Protein AF-A0A6A5XGC3-F1 (afdb_monomer_lite)

Radius of gyration: 26.61 Å; chains: 1; bounding box: 73×41×66 Å

Organism: NCBI:txid1450172

Structure (mmCIF, N/CA/C/O backbone):
data_AF-A0A6A5XGC3-F1
#
_entry.id   AF-A0A6A5XGC3-F1
#
loop_
_atom_site.group_PDB
_atom_site.id
_atom_site.type_symbol
_atom_site.label_atom_id
_atom_site.label_alt_id
_atom_site.label_comp_id
_atom_site.label_asym_id
_atom_site.label_entity_id
_atom_site.label_seq_id
_atom_site.pdbx_PDB_ins_code
_atom_site.Cartn_x
_atom_site.Cartn_y
_atom_site.Cartn_z
_atom_site.occupancy
_atom_site.B_iso_or_equiv
_atom_site.auth_seq_id
_atom_site.auth_comp_id
_atom_site.auth_asym_id
_atom_site.auth_atom_id
_atom_site.pdbx_PDB_model_num
ATOM 1 N N . MET A 1 1 ? -22.180 22.941 -4.559 1.00 44.88 1 MET A N 1
ATOM 2 C CA . MET A 1 1 ? -22.386 21.921 -3.507 1.00 44.88 1 MET A CA 1
ATOM 3 C C . MET A 1 1 ? -23.852 21.937 -3.114 1.00 44.88 1 MET A C 1
ATOM 5 O O . MET A 1 1 ? -24.328 22.977 -2.686 1.00 44.88 1 MET A O 1
ATOM 9 N N . ARG A 1 2 ? -24.591 20.846 -3.349 1.00 45.28 2 ARG A N 1
ATOM 10 C CA . ARG A 1 2 ? -25.977 20.703 -2.871 1.00 45.28 2 ARG A CA 1
ATOM 11 C C . ARG A 1 2 ? -25.919 20.378 -1.373 1.00 45.28 2 ARG A C 1
ATOM 13 O O . ARG A 1 2 ? -25.110 19.519 -1.023 1.00 45.28 2 ARG A O 1
ATOM 20 N N . PRO A 1 3 ? -26.713 21.021 -0.501 1.00 50.66 3 PRO A N 1
ATOM 21 C CA . PRO A 1 3 ? -26.812 20.577 0.881 1.00 50.66 3 PRO A CA 1
ATOM 22 C C . PRO A 1 3 ? -27.345 19.142 0.872 1.00 50.66 3 PRO A C 1
ATOM 24 O O . PRO A 1 3 ? -28.324 18.844 0.183 1.00 50.66 3 PRO A O 1
ATOM 27 N N . ALA A 1 4 ? -26.657 18.243 1.576 1.00 60.25 4 AL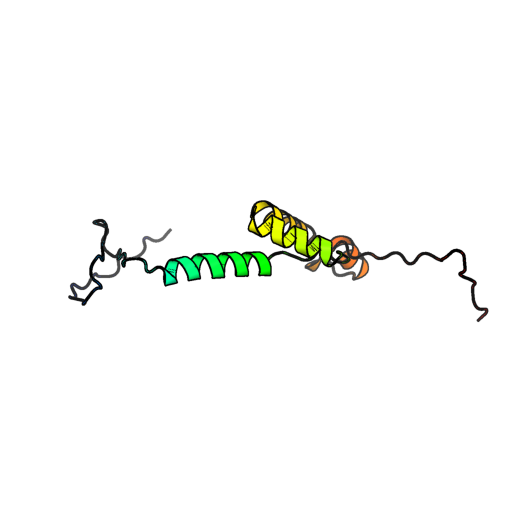A A N 1
ATOM 28 C CA . ALA A 1 4 ? -27.177 16.912 1.837 1.00 60.25 4 ALA A CA 1
ATOM 29 C C . ALA A 1 4 ? -28.533 17.087 2.532 1.00 60.25 4 ALA A C 1
ATOM 31 O O . ALA A 1 4 ? -28.615 17.748 3.567 1.00 60.25 4 ALA A O 1
ATOM 32 N N . ALA A 1 5 ? -29.603 16.572 1.924 1.00 58.94 5 ALA A N 1
ATOM 33 C CA . ALA A 1 5 ? -30.910 16.558 2.558 1.00 58.94 5 ALA A CA 1
ATOM 34 C C . ALA A 1 5 ? -30.770 15.780 3.871 1.00 58.94 5 ALA A C 1
ATOM 36 O O . ALA A 1 5 ? -30.361 14.618 3.852 1.00 58.94 5 ALA A O 1
ATOM 37 N N . ALA A 1 6 ? -31.036 16.437 4.999 1.00 63.88 6 ALA A N 1
ATOM 38 C CA . ALA A 1 6 ? -31.023 15.782 6.295 1.00 63.88 6 ALA A CA 1
ATOM 39 C C . ALA A 1 6 ? -32.054 14.647 6.253 1.00 63.88 6 ALA A C 1
ATOM 41 O O . ALA A 1 6 ? -33.246 14.892 6.065 1.00 63.88 6 ALA A O 1
ATOM 42 N N . LEU A 1 7 ? -31.578 13.404 6.356 1.00 69.12 7 LEU A N 1
ATOM 43 C CA . LEU A 1 7 ? -32.434 12.235 6.528 1.00 69.12 7 LEU A CA 1
ATOM 44 C C . LEU A 1 7 ? -33.364 12.494 7.717 1.00 69.12 7 LEU A C 1
ATOM 46 O O . LEU A 1 7 ? -32.912 12.938 8.773 1.00 69.12 7 LEU A O 1
ATOM 50 N N . ALA A 1 8 ? -34.660 12.238 7.540 1.00 70.88 8 ALA A N 1
ATOM 51 C CA . ALA A 1 8 ? -35.621 12.330 8.629 1.00 70.88 8 ALA A CA 1
ATOM 52 C C . ALA A 1 8 ? -35.207 11.343 9.734 1.00 70.88 8 ALA A C 1
ATOM 54 O O . ALA A 1 8 ? -35.217 10.131 9.516 1.00 70.88 8 ALA A O 1
ATOM 55 N N . LEU A 1 9 ? -34.807 11.854 10.903 1.00 68.69 9 LEU A N 1
ATOM 56 C CA . LEU A 1 9 ? -34.507 11.007 12.054 1.00 68.69 9 LEU A CA 1
ATOM 57 C C . LEU A 1 9 ? -35.808 10.380 12.569 1.00 68.69 9 LEU A C 1
ATOM 59 O O . LEU A 1 9 ? -36.756 11.088 12.903 1.00 68.69 9 LEU A O 1
ATOM 63 N N . GLN A 1 10 ? -35.833 9.053 12.676 1.00 75.00 10 GLN A N 1
ATOM 64 C CA . GLN A 1 10 ? -36.856 8.327 13.426 1.00 75.00 10 GLN A CA 1
ATOM 65 C C . GLN A 1 10 ? -36.350 8.049 14.843 1.00 75.00 10 GLN A C 1
ATOM 67 O O . GLN A 1 10 ? -35.204 7.645 15.031 1.00 75.00 10 GLN A O 1
ATOM 72 N N . ASN A 1 11 ? -37.211 8.254 15.842 1.00 78.19 11 ASN A N 1
ATOM 73 C CA . ASN A 1 11 ? -36.892 7.951 17.232 1.00 78.19 11 ASN A CA 1
ATOM 74 C C . ASN A 1 11 ? -37.164 6.465 17.503 1.00 78.19 11 ASN A C 1
ATOM 76 O O . ASN A 1 11 ? -38.305 6.076 17.748 1.00 78.19 11 ASN A O 1
ATOM 80 N N . ILE A 1 12 ? -36.124 5.637 17.397 1.00 79.94 12 ILE A N 1
ATOM 81 C CA . ILE A 1 12 ? -36.187 4.197 17.663 1.00 79.94 12 ILE A CA 1
ATOM 82 C C . ILE A 1 12 ? -35.321 3.845 18.871 1.00 79.94 12 ILE A C 1
ATOM 84 O O . ILE A 1 12 ? -34.210 4.350 19.025 1.00 79.94 12 ILE A O 1
ATOM 88 N N . THR A 1 13 ? -35.824 2.966 19.736 1.00 81.06 13 THR A N 1
ATOM 89 C CA . THR A 1 13 ? -35.053 2.431 20.862 1.00 81.06 13 THR A CA 1
ATOM 90 C C . THR A 1 13 ? -34.319 1.178 20.398 1.00 81.06 13 THR A C 1
ATOM 92 O O . THR A 1 13 ? -34.950 0.185 20.044 1.00 81.06 13 THR A O 1
ATOM 95 N N . LEU A 1 14 ? -32.988 1.228 20.379 1.00 82.56 14 LEU A N 1
ATOM 96 C CA . LEU A 1 14 ? -32.128 0.106 20.004 1.00 82.56 14 LEU A CA 1
ATOM 97 C C . LEU A 1 14 ? -31.367 -0.387 21.242 1.00 82.56 14 LEU A C 1
ATOM 99 O O . LEU A 1 14 ? -30.891 0.444 22.016 1.00 82.56 14 LEU A O 1
ATOM 103 N N . PRO A 1 15 ? -31.224 -1.706 21.452 1.00 85.25 15 PRO A N 1
ATOM 104 C CA . PRO A 1 15 ? -30.293 -2.216 22.448 1.00 85.25 15 PRO A CA 1
ATOM 105 C C . PRO A 1 15 ? -28.857 -1.954 21.970 1.00 85.25 15 PRO A C 1
ATOM 107 O O . PRO A 1 15 ? -28.479 -2.379 20.879 1.00 85.25 15 PRO A O 1
ATOM 110 N N . LEU A 1 16 ? -28.062 -1.245 22.775 1.00 85.56 16 LEU A N 1
ATOM 111 C CA . LEU A 1 16 ? -26.655 -0.948 22.491 1.00 85.56 16 LEU A CA 1
ATOM 112 C C . LEU A 1 16 ? -25.742 -1.585 23.544 1.00 85.56 16 LEU A C 1
ATOM 114 O O . LEU A 1 16 ? -26.152 -1.732 24.699 1.00 85.56 16 LEU A O 1
ATOM 118 N N . PRO A 1 17 ? -24.500 -1.940 23.173 1.00 86.12 17 PRO A N 1
ATOM 119 C CA . PRO A 1 17 ? -23.515 -2.414 24.130 1.00 86.12 17 PRO A CA 1
ATOM 120 C C . PRO A 1 17 ? -23.206 -1.342 25.183 1.00 86.12 17 PRO A C 1
ATOM 122 O O . PRO A 1 17 ? -23.170 -0.136 24.903 1.00 86.12 17 PRO A O 1
ATOM 125 N N . THR A 1 18 ? -22.980 -1.795 26.414 1.00 86.31 18 THR A N 1
ATOM 126 C CA . THR A 1 18 ? -22.670 -0.938 27.561 1.00 86.31 18 THR A CA 1
ATOM 127 C C . THR A 1 18 ? -21.410 -0.117 27.292 1.00 86.31 18 THR A C 1
ATOM 129 O O . THR A 1 18 ? -20.392 -0.668 26.892 1.00 86.31 18 THR A O 1
ATOM 132 N N . GLY A 1 19 ? -21.462 1.197 27.527 1.00 85.12 19 GLY A N 1
ATOM 133 C CA . GLY A 1 19 ? -20.343 2.107 27.244 1.00 85.12 19 GLY A CA 1
ATOM 134 C C . GLY A 1 19 ? -20.422 2.806 25.885 1.00 85.12 19 GLY A C 1
ATOM 135 O O . GLY A 1 19 ? -19.499 3.531 25.528 1.00 85.12 19 GLY A O 1
ATOM 136 N N . THR A 1 20 ? -21.522 2.631 25.147 1.00 88.56 20 THR A N 1
ATOM 137 C CA . THR A 1 20 ? -21.770 3.395 23.921 1.00 88.56 20 THR A CA 1
ATOM 138 C C . THR A 1 20 ? -21.986 4.880 24.224 1.00 88.56 20 THR A C 1
ATOM 140 O O . THR A 1 20 ? -22.776 5.234 25.102 1.00 88.56 20 THR A O 1
ATOM 143 N N . THR A 1 21 ? -21.316 5.756 23.476 1.00 90.12 21 THR A N 1
ATOM 144 C CA . THR A 1 21 ? -21.427 7.218 23.593 1.00 90.12 21 THR A CA 1
ATOM 145 C C . THR A 1 21 ? -21.825 7.842 22.254 1.00 90.12 21 THR A C 1
ATOM 147 O O . THR A 1 21 ? -21.587 7.276 21.190 1.00 90.12 21 THR A O 1
ATOM 150 N N . ASN A 1 22 ? -22.452 9.021 22.283 1.00 89.00 22 ASN A N 1
ATOM 151 C CA . ASN A 1 22 ? -22.829 9.773 21.076 1.00 89.00 22 ASN A CA 1
ATOM 152 C C . ASN A 1 22 ? -22.194 11.174 21.002 1.00 89.00 22 ASN A C 1
ATOM 154 O O . ASN A 1 22 ? -22.469 11.923 20.069 1.00 89.00 22 ASN A O 1
ATOM 158 N N . HIS A 1 23 ? -21.373 11.553 21.991 1.00 87.50 23 HIS A N 1
ATOM 159 C CA . HIS A 1 23 ? -20.676 12.846 22.071 1.00 87.50 23 HIS A CA 1
ATOM 160 C C . HIS A 1 23 ? -21.558 14.068 21.727 1.00 87.50 23 HIS A C 1
ATOM 162 O O . HIS A 1 23 ? -21.103 14.992 21.054 1.00 87.50 23 HIS A O 1
ATOM 168 N N . ASN A 1 24 ? -22.834 14.068 22.143 1.00 85.38 24 ASN A N 1
ATOM 169 C CA . ASN A 1 24 ? -23.825 15.111 21.821 1.00 85.38 24 ASN A CA 1
ATOM 170 C C . ASN A 1 24 ? -23.988 15.410 20.316 1.00 85.38 24 ASN A C 1
ATOM 172 O O . ASN A 1 24 ? -24.505 16.463 19.943 1.00 85.38 24 ASN A O 1
ATOM 176 N N . THR A 1 25 ? -23.568 14.490 19.446 1.00 85.00 25 THR A N 1
ATOM 177 C CA . THR A 1 25 ? -23.647 14.639 17.995 1.00 85.00 25 THR A CA 1
ATOM 178 C C . THR A 1 25 ? -24.754 13.723 17.468 1.00 85.00 25 THR A C 1
ATOM 180 O O . THR A 1 25 ? -24.640 12.498 17.565 1.00 85.00 25 THR A O 1
ATOM 183 N N . PRO A 1 26 ? -25.855 14.278 16.928 1.00 82.06 26 PRO A N 1
ATOM 184 C CA . PRO A 1 26 ? -26.953 13.470 16.413 1.00 82.06 26 PRO A CA 1
ATOM 185 C C . PRO A 1 26 ? -26.463 12.600 15.247 1.00 82.06 26 PRO A C 1
ATOM 187 O O . PRO A 1 26 ? -25.868 13.099 14.296 1.00 82.06 26 PRO A O 1
ATOM 190 N N . GLY A 1 27 ? -26.707 11.289 15.335 1.00 79.56 27 GLY A N 1
ATOM 191 C CA . GLY A 1 27 ? -26.278 10.302 14.336 1.00 79.56 27 GLY A CA 1
ATOM 192 C C . GLY A 1 27 ? -24.886 9.700 14.559 1.00 79.56 27 GLY A C 1
ATOM 193 O O . GLY A 1 27 ? -24.516 8.785 13.828 1.00 79.56 27 GLY A O 1
ATOM 194 N N . LEU A 1 28 ? -24.129 10.156 15.563 1.00 85.12 28 LEU A N 1
ATOM 195 C CA . LEU A 1 28 ? -22.864 9.531 15.947 1.00 85.12 28 LEU A CA 1
ATOM 196 C C . LEU A 1 28 ? -23.112 8.453 17.009 1.00 85.12 28 LEU A C 1
ATOM 198 O O . LEU A 1 28 ? -23.716 8.723 18.045 1.00 85.12 28 LEU A O 1
ATOM 202 N N . ILE A 1 29 ? -22.628 7.239 16.756 1.00 90.38 29 ILE A N 1
ATOM 203 C CA . ILE A 1 29 ? -22.660 6.123 17.707 1.00 90.38 29 ILE A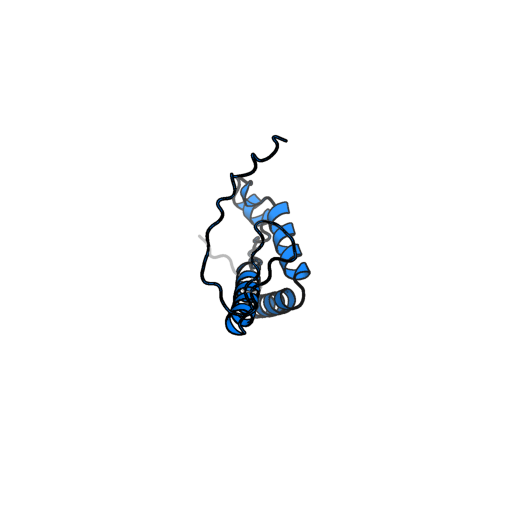 CA 1
ATOM 204 C C . ILE A 1 29 ? -21.235 5.589 17.821 1.00 90.38 29 ILE A C 1
ATOM 206 O O . ILE A 1 29 ? -20.683 5.079 16.849 1.00 90.38 29 ILE A O 1
ATOM 210 N N . CYS A 1 30 ? -20.642 5.718 19.003 1.00 89.75 30 CYS A N 1
ATOM 211 C CA . CYS A 1 30 ? -19.319 5.200 19.324 1.00 89.75 30 CYS A CA 1
ATOM 212 C C . CYS A 1 30 ? -19.479 4.000 20.253 1.00 89.75 30 CYS A C 1
ATOM 214 O O . CYS A 1 30 ? -19.857 4.163 21.411 1.00 89.75 30 CYS A O 1
ATOM 216 N N . THR A 1 31 ? -19.215 2.797 19.752 1.00 91.31 31 THR A N 1
ATOM 217 C CA . THR A 1 31 ? -19.198 1.576 20.564 1.00 91.31 31 THR A CA 1
ATOM 218 C C . THR A 1 31 ? -17.860 1.441 21.298 1.00 91.31 31 THR A C 1
ATOM 220 O O . THR A 1 31 ? -16.843 1.929 20.799 1.00 91.31 31 THR A O 1
ATOM 223 N N . PRO A 1 32 ? -17.826 0.789 22.472 1.00 90.25 32 PRO A N 1
ATOM 224 C CA . PRO A 1 32 ? -16.569 0.499 23.156 1.00 90.25 32 PRO A CA 1
ATOM 225 C C . PRO A 1 32 ? -15.657 -0.355 22.264 1.00 90.25 32 PRO A C 1
ATOM 227 O O . PRO A 1 32 ? -16.108 -1.337 21.682 1.00 90.25 32 PRO A O 1
ATOM 230 N N . THR A 1 33 ? -14.383 0.028 22.154 1.00 90.12 33 THR A N 1
ATOM 231 C CA . THR A 1 33 ? -13.367 -0.740 21.419 1.00 90.12 33 THR A CA 1
ATOM 232 C C . THR A 1 33 ? -13.023 -2.027 22.154 1.00 90.12 33 THR A C 1
ATOM 234 O O . THR A 1 33 ? -12.705 -1.995 23.346 1.00 90.12 33 THR A O 1
ATOM 237 N N . GLU A 1 34 ? -12.984 -3.138 21.422 1.00 92.44 34 GLU A N 1
ATOM 238 C CA . GLU A 1 34 ? -12.381 -4.379 21.895 1.00 92.44 34 GLU A CA 1
ATOM 239 C C . GLU A 1 34 ? -10.902 -4.483 21.483 1.00 92.44 34 GLU A C 1
ATOM 241 O O . GLU A 1 34 ? -10.431 -3.868 20.524 1.00 92.44 34 GLU A O 1
ATOM 246 N N . TRP A 1 35 ? -10.129 -5.304 22.199 1.00 94.44 35 TRP A N 1
ATOM 247 C CA . TRP A 1 35 ? -8.722 -5.557 21.853 1.00 94.44 35 TRP A CA 1
ATOM 248 C C . TRP A 1 35 ? -8.556 -6.192 20.468 1.00 94.44 35 TRP A C 1
ATOM 250 O O . TRP A 1 35 ? -7.551 -5.960 19.795 1.00 94.44 35 TRP A O 1
ATOM 260 N N . THR A 1 36 ? -9.541 -6.979 20.041 1.00 93.94 36 THR A N 1
ATOM 261 C CA . THR A 1 36 ? -9.645 -7.584 18.708 1.00 93.94 36 THR A CA 1
ATOM 262 C C . THR A 1 36 ? -9.773 -6.527 17.617 1.00 93.94 36 THR A C 1
ATOM 264 O O . THR A 1 36 ? -9.083 -6.639 16.605 1.00 93.94 36 THR A O 1
ATOM 267 N N . ASP A 1 37 ? -10.566 -5.476 17.838 1.00 91.44 37 ASP A N 1
ATOM 268 C CA . ASP A 1 37 ? -10.696 -4.351 16.906 1.00 91.44 37 ASP A CA 1
ATOM 269 C C . ASP A 1 37 ? -9.355 -3.639 16.728 1.00 91.44 37 ASP A C 1
ATOM 271 O O . ASP A 1 37 ? -8.933 -3.355 15.607 1.00 91.44 37 ASP A O 1
ATOM 275 N N . LEU A 1 38 ? -8.650 -3.400 17.838 1.00 92.81 38 LEU A N 1
ATOM 276 C CA . LEU A 1 38 ? -7.346 -2.745 17.825 1.00 92.81 38 LEU A CA 1
ATOM 277 C C . LEU A 1 38 ? -6.295 -3.601 17.106 1.00 92.81 38 LEU A C 1
ATOM 279 O O . LEU A 1 38 ? -5.583 -3.116 16.224 1.00 92.81 38 LEU A O 1
ATOM 283 N N . ALA A 1 39 ? -6.214 -4.886 17.460 1.00 93.19 39 ALA A N 1
ATOM 284 C CA . ALA A 1 39 ? -5.289 -5.831 16.846 1.00 93.19 39 ALA A CA 1
ATOM 285 C C . ALA A 1 39 ? -5.569 -5.994 15.347 1.00 93.19 39 ALA A C 1
ATOM 287 O O . ALA A 1 39 ? -4.642 -5.933 14.540 1.00 93.19 39 ALA A O 1
ATOM 288 N N . GLY A 1 40 ? -6.840 -6.143 14.970 1.00 94.25 40 GLY A N 1
ATOM 289 C CA . GLY A 1 40 ? -7.272 -6.220 13.581 1.00 94.25 40 GLY A CA 1
ATOM 290 C C . GLY A 1 40 ? -6.905 -4.956 12.813 1.00 94.25 40 GLY A C 1
ATOM 291 O O . GLY A 1 40 ? -6.274 -5.044 11.762 1.00 94.25 40 GLY A O 1
ATOM 292 N N . PHE A 1 41 ? -7.217 -3.779 13.360 1.00 89.31 41 PHE A N 1
ATOM 293 C CA . PHE A 1 41 ? -6.896 -2.500 12.733 1.00 89.31 41 PHE A CA 1
ATOM 294 C C . PHE A 1 41 ? -5.406 -2.385 12.401 1.00 89.31 41 PHE A C 1
ATOM 296 O O . PHE A 1 41 ? -5.055 -2.110 11.251 1.00 89.31 41 PHE A O 1
ATOM 303 N N . TYR A 1 42 ? -4.519 -2.636 13.366 1.00 89.12 42 TYR A N 1
ATOM 304 C CA . TYR A 1 42 ? -3.081 -2.563 13.112 1.00 89.12 42 TYR A CA 1
ATOM 305 C C . TYR A 1 42 ? -2.605 -3.655 12.159 1.00 89.12 42 TYR A C 1
ATOM 307 O O . TYR A 1 42 ? -1.860 -3.355 11.228 1.00 89.12 42 TYR A O 1
ATOM 315 N N . LEU A 1 43 ? -3.058 -4.897 12.338 1.00 90.12 43 LEU A N 1
ATOM 316 C CA . LEU A 1 43 ? -2.644 -6.013 11.492 1.00 90.12 43 LEU A CA 1
ATOM 317 C C . LEU A 1 43 ? -2.997 -5.759 10.025 1.00 90.12 43 LEU A C 1
ATOM 319 O O . LEU A 1 43 ? -2.123 -5.832 9.164 1.00 90.12 43 LEU A O 1
ATOM 323 N N . PHE A 1 44 ? -4.252 -5.410 9.736 1.00 88.56 44 PHE A N 1
ATOM 324 C CA . PHE A 1 44 ? -4.684 -5.140 8.369 1.00 88.56 44 PHE A CA 1
ATOM 325 C C . PHE A 1 44 ? -3.964 -3.934 7.771 1.00 88.56 44 PHE A C 1
ATOM 327 O O . PHE A 1 44 ? -3.572 -3.998 6.610 1.00 88.56 44 PHE A O 1
ATOM 334 N N . ASN A 1 45 ? -3.722 -2.871 8.545 1.00 86.88 45 ASN A N 1
ATOM 335 C CA . ASN A 1 45 ? -2.967 -1.717 8.053 1.00 86.88 45 ASN A CA 1
ATOM 336 C C . ASN A 1 45 ? -1.512 -2.073 7.717 1.00 86.88 45 ASN A C 1
ATOM 338 O O . ASN A 1 45 ? -1.022 -1.685 6.660 1.00 86.88 45 ASN A O 1
ATOM 342 N N . TYR A 1 46 ? -0.825 -2.836 8.568 1.00 84.44 46 TYR A N 1
ATOM 343 C CA . TYR A 1 46 ? 0.566 -3.230 8.328 1.00 84.44 46 TYR A CA 1
ATOM 344 C C . TYR A 1 46 ? 0.679 -4.221 7.165 1.00 84.44 46 TYR A C 1
ATOM 346 O O . TYR A 1 46 ? 1.557 -4.075 6.315 1.00 84.44 46 TYR A O 1
ATOM 354 N N . VAL A 1 47 ? -0.238 -5.188 7.073 1.00 85.81 47 VAL A N 1
ATOM 355 C CA . VAL A 1 47 ? -0.297 -6.132 5.946 1.00 85.81 47 VAL A CA 1
ATOM 356 C C . VAL A 1 47 ? -0.604 -5.400 4.643 1.00 85.81 47 VAL A C 1
ATOM 358 O O . VAL A 1 47 ? 0.090 -5.617 3.652 1.00 85.81 47 VAL A O 1
ATOM 361 N N . ALA A 1 48 ? -1.595 -4.504 4.638 1.00 85.12 48 ALA A N 1
ATOM 362 C CA . ALA A 1 48 ? -1.908 -3.684 3.473 1.00 85.12 48 ALA A CA 1
ATOM 363 C C . ALA A 1 48 ? -0.701 -2.834 3.067 1.00 85.12 48 ALA A C 1
ATOM 365 O O . ALA A 1 48 ? -0.349 -2.790 1.891 1.00 85.12 48 ALA A O 1
ATOM 366 N N . HIS A 1 49 ? -0.012 -2.224 4.034 1.00 80.56 49 HIS A N 1
ATOM 367 C CA . HIS A 1 49 ? 1.187 -1.451 3.758 1.00 80.56 49 HIS A CA 1
ATOM 368 C C . HIS A 1 49 ? 2.264 -2.315 3.092 1.00 80.56 49 HIS A C 1
ATOM 370 O O . HIS A 1 49 ? 2.683 -1.986 1.986 1.00 80.56 49 HIS A O 1
ATOM 376 N N . ALA A 1 50 ? 2.628 -3.458 3.683 1.00 83.25 50 ALA A N 1
ATOM 377 C CA . ALA A 1 50 ? 3.597 -4.391 3.104 1.00 83.25 50 ALA A CA 1
ATOM 378 C C . ALA A 1 50 ? 3.203 -4.858 1.692 1.00 83.25 50 ALA A C 1
ATOM 380 O O . ALA A 1 50 ? 4.049 -4.895 0.801 1.00 83.25 50 ALA A O 1
ATOM 381 N N . ALA A 1 51 ? 1.922 -5.163 1.466 1.00 81.56 51 ALA A N 1
ATOM 382 C CA . ALA A 1 51 ? 1.411 -5.604 0.169 1.00 81.56 51 ALA A CA 1
ATOM 383 C C . ALA A 1 51 ? 1.454 -4.504 -0.908 1.00 81.56 51 ALA A C 1
ATOM 385 O O . ALA A 1 51 ? 1.575 -4.805 -2.093 1.00 81.56 51 ALA A O 1
ATOM 386 N N . THR A 1 52 ? 1.358 -3.233 -0.512 1.00 81.88 52 THR A N 1
ATOM 387 C CA . THR A 1 52 ? 1.393 -2.084 -1.437 1.00 81.88 52 THR A CA 1
ATOM 388 C C . THR A 1 52 ? 2.800 -1.580 -1.760 1.00 81.88 52 THR A C 1
ATOM 390 O O . THR A 1 52 ? 2.955 -0.736 -2.645 1.00 81.88 52 THR A O 1
ATOM 393 N N . VAL A 1 53 ? 3.841 -2.089 -1.091 1.00 82.81 53 VAL A N 1
ATOM 394 C CA . VAL A 1 53 ? 5.229 -1.730 -1.405 1.00 82.81 53 VAL A CA 1
ATOM 395 C C . VAL A 1 53 ? 5.588 -2.279 -2.781 1.00 82.81 53 VAL A C 1
ATOM 397 O O . VAL A 1 53 ? 5.698 -3.485 -2.990 1.00 82.81 53 VAL A O 1
ATOM 400 N N . LEU A 1 54 ? 5.803 -1.371 -3.731 1.00 81.12 54 LEU A N 1
ATOM 401 C CA . LEU A 1 54 ? 6.205 -1.733 -5.085 1.00 81.12 54 LEU A CA 1
ATOM 402 C C . LEU A 1 54 ? 7.608 -2.338 -5.090 1.00 81.12 54 LEU A C 1
ATOM 404 O O . LEU A 1 54 ? 8.549 -1.718 -4.602 1.00 81.12 54 LEU A O 1
ATOM 408 N N . THR A 1 55 ? 7.763 -3.503 -5.709 1.00 80.00 55 THR A N 1
ATOM 409 C CA . THR A 1 55 ? 9.068 -4.089 -6.031 1.00 80.00 55 THR A CA 1
ATOM 410 C C . THR A 1 55 ? 9.727 -3.304 -7.166 1.00 80.00 55 THR A C 1
ATOM 412 O O . THR A 1 55 ? 9.079 -2.929 -8.146 1.00 80.00 55 THR A O 1
ATOM 415 N N . ARG A 1 56 ? 11.033 -3.032 -7.056 1.00 78.06 56 ARG A N 1
ATOM 416 C CA . ARG A 1 56 ? 11.800 -2.466 -8.173 1.00 78.06 56 ARG A CA 1
ATOM 417 C C . ARG A 1 56 ? 12.211 -3.627 -9.083 1.00 78.06 56 ARG A C 1
ATOM 419 O O . ARG A 1 56 ? 12.636 -4.672 -8.590 1.00 78.06 56 ARG A O 1
ATOM 426 N N . PRO A 1 57 ? 12.114 -3.483 -10.407 1.00 71.56 57 PRO A N 1
ATOM 427 C CA . PRO A 1 57 ? 12.546 -4.547 -11.300 1.00 71.56 57 PRO A CA 1
ATOM 428 C C . PRO A 1 57 ? 14.059 -4.781 -11.215 1.00 71.56 57 PRO A C 1
ATOM 430 O O . PRO A 1 57 ? 14.832 -3.830 -11.254 1.00 71.56 57 PRO A O 1
ATOM 433 N N . GLY A 1 58 ? 14.478 -6.042 -11.076 1.00 73.31 58 GLY A N 1
ATOM 434 C CA . GLY A 1 58 ? 15.888 -6.409 -10.876 1.00 73.31 58 GLY A CA 1
ATOM 435 C C . GLY A 1 58 ? 16.404 -6.251 -9.437 1.00 73.31 58 GLY A C 1
ATOM 436 O O . GLY A 1 58 ? 17.585 -6.480 -9.192 1.00 73.31 58 GLY A O 1
ATOM 437 N N . GLU A 1 59 ? 15.543 -5.881 -8.485 1.00 82.62 59 GLU A N 1
ATOM 438 C CA . GLU A 1 59 ? 15.896 -5.772 -7.067 1.00 82.62 59 GLU A CA 1
ATOM 439 C C . GLU A 1 59 ? 16.175 -7.151 -6.451 1.00 82.62 59 GLU A C 1
ATOM 441 O O . GLU A 1 59 ? 15.431 -8.114 -6.661 1.00 82.62 59 GLU A O 1
ATOM 446 N N . ARG A 1 60 ? 17.250 -7.252 -5.662 1.00 83.00 60 ARG A N 1
ATOM 447 C CA . ARG A 1 60 ? 17.585 -8.484 -4.941 1.00 83.00 60 ARG A CA 1
ATOM 448 C C . ARG A 1 60 ? 16.568 -8.704 -3.822 1.00 83.00 60 ARG A C 1
ATOM 450 O O . ARG A 1 60 ? 16.223 -7.768 -3.108 1.00 83.00 60 ARG A O 1
ATOM 457 N N . SER A 1 61 ? 16.140 -9.947 -3.595 1.00 84.25 61 SER A N 1
ATOM 458 C CA . SER A 1 61 ? 15.104 -10.259 -2.592 1.00 84.25 61 SER A CA 1
ATOM 459 C C . SER A 1 61 ? 15.448 -9.782 -1.174 1.00 84.25 61 SER A C 1
ATOM 461 O O . SER A 1 61 ? 14.554 -9.399 -0.425 1.00 84.25 61 SER A O 1
ATOM 463 N N . LEU A 1 62 ? 16.737 -9.764 -0.815 1.00 87.31 62 LEU A N 1
ATOM 464 C CA . LEU A 1 62 ? 17.210 -9.234 0.470 1.00 87.31 62 LEU A CA 1
ATOM 465 C C . LEU A 1 62 ? 17.006 -7.714 0.588 1.00 87.31 62 LEU A C 1
ATOM 467 O O . LEU A 1 62 ? 16.575 -7.235 1.635 1.00 87.31 62 LEU A O 1
ATOM 471 N N . ASP A 1 63 ? 17.257 -6.973 -0.490 1.00 85.44 63 ASP A N 1
ATOM 472 C CA . ASP A 1 63 ? 17.124 -5.512 -0.521 1.00 85.44 63 ASP A CA 1
ATOM 473 C C . ASP A 1 63 ? 15.641 -5.109 -0.535 1.00 85.44 63 ASP A C 1
ATOM 475 O O . ASP A 1 63 ? 15.228 -4.166 0.150 1.00 85.44 63 ASP A O 1
ATOM 479 N N . PHE A 1 64 ? 14.811 -5.901 -1.224 1.00 86.62 64 PHE A N 1
ATOM 480 C CA . PHE A 1 64 ? 13.359 -5.761 -1.169 1.00 86.62 64 PHE A CA 1
ATOM 481 C C . PHE A 1 64 ? 12.831 -5.964 0.258 1.00 86.62 64 PHE A C 1
ATOM 483 O O . PHE A 1 64 ? 12.066 -5.135 0.749 1.00 86.62 64 PHE A O 1
ATOM 490 N N . GLY A 1 65 ? 13.283 -7.013 0.954 1.00 85.31 65 GLY A N 1
ATOM 491 C CA . GLY A 1 65 ? 12.895 -7.281 2.341 1.00 85.31 65 GLY A CA 1
ATOM 492 C C . GLY A 1 65 ? 13.267 -6.144 3.296 1.00 85.31 65 GLY A C 1
ATOM 493 O O . GLY A 1 65 ? 12.431 -5.711 4.090 1.00 85.31 65 GLY A O 1
ATOM 494 N N . ALA A 1 66 ? 14.482 -5.598 3.177 1.00 85.88 66 ALA A N 1
ATOM 495 C CA . ALA A 1 66 ? 14.903 -4.428 3.949 1.00 85.88 66 ALA A CA 1
ATOM 496 C C . ALA A 1 66 ? 14.027 -3.198 3.655 1.00 85.88 66 ALA A C 1
ATOM 498 O O . ALA A 1 66 ? 13.677 -2.451 4.569 1.00 85.88 66 ALA A O 1
ATOM 499 N N . THR A 1 67 ? 13.616 -3.016 2.398 1.00 84.88 67 THR A N 1
ATOM 500 C CA . THR A 1 67 ? 12.738 -1.907 2.010 1.00 84.88 67 THR A CA 1
ATOM 501 C C . THR A 1 67 ? 11.321 -2.062 2.559 1.00 84.88 67 THR A C 1
ATOM 503 O O . THR A 1 67 ? 10.759 -1.080 3.037 1.00 84.88 67 THR A O 1
ATOM 506 N N . VAL A 1 68 ? 10.755 -3.272 2.542 1.00 85.00 68 VAL A N 1
ATOM 507 C CA . VAL A 1 68 ? 9.449 -3.561 3.161 1.00 85.00 68 VAL A CA 1
ATOM 508 C C . VAL A 1 68 ? 9.506 -3.329 4.672 1.00 85.00 68 VAL A C 1
ATOM 510 O O . VAL A 1 68 ? 8.601 -2.729 5.245 1.00 85.00 68 VAL A O 1
ATOM 513 N N . LEU A 1 69 ? 10.591 -3.741 5.332 1.00 85.56 69 LEU A N 1
ATOM 514 C CA . LEU A 1 69 ? 10.770 -3.473 6.757 1.00 85.56 69 LEU A CA 1
ATOM 515 C C . LEU A 1 69 ? 10.880 -1.965 7.035 1.00 85.56 69 LEU A C 1
ATOM 517 O O . LEU A 1 69 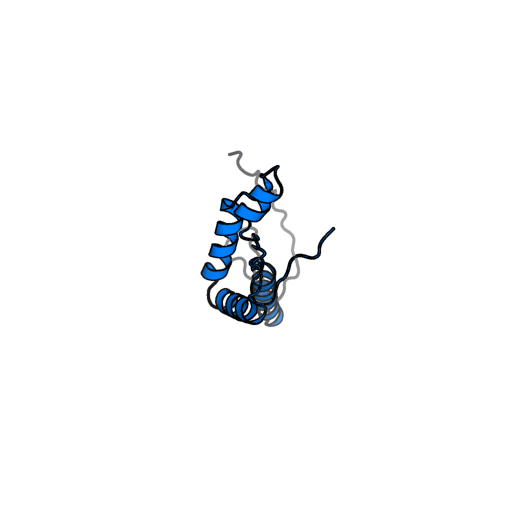? 10.235 -1.452 7.947 1.00 85.56 69 LEU A O 1
ATOM 521 N N . GLY A 1 70 ? 11.647 -1.241 6.217 1.00 82.44 70 GLY A N 1
ATOM 522 C CA . GLY A 1 70 ? 11.769 0.212 6.307 1.00 82.44 70 GLY A CA 1
ATOM 523 C C . GLY A 1 70 ? 10.442 0.936 6.086 1.00 82.44 70 GLY A C 1
ATOM 524 O O . GLY A 1 70 ? 10.145 1.891 6.800 1.00 82.44 70 GLY A O 1
ATOM 525 N N . SER A 1 71 ? 9.613 0.475 5.149 1.00 82.44 71 SER A N 1
ATOM 526 C CA . SER A 1 71 ? 8.313 1.088 4.878 1.00 82.44 71 SER A CA 1
ATOM 527 C C . SER A 1 71 ? 7.310 0.848 6.012 1.00 82.44 71 SER A C 1
ATOM 529 O O . SER A 1 71 ? 6.580 1.765 6.375 1.00 82.44 71 SER A O 1
ATOM 531 N N . LEU A 1 72 ? 7.335 -0.330 6.652 1.00 81.00 72 LEU A N 1
ATOM 532 C CA . LEU A 1 72 ? 6.531 -0.606 7.853 1.00 81.00 72 LEU A CA 1
ATOM 533 C C . LEU A 1 72 ? 6.885 0.321 9.028 1.00 81.00 72 LEU A C 1
ATOM 535 O O . LEU A 1 72 ? 6.003 0.678 9.803 1.00 81.00 72 LEU A O 1
ATOM 539 N N . LEU A 1 73 ? 8.153 0.730 9.149 1.00 81.06 73 LEU A N 1
ATOM 540 C CA . LEU A 1 73 ? 8.610 1.674 10.178 1.00 81.06 73 LEU A CA 1
ATO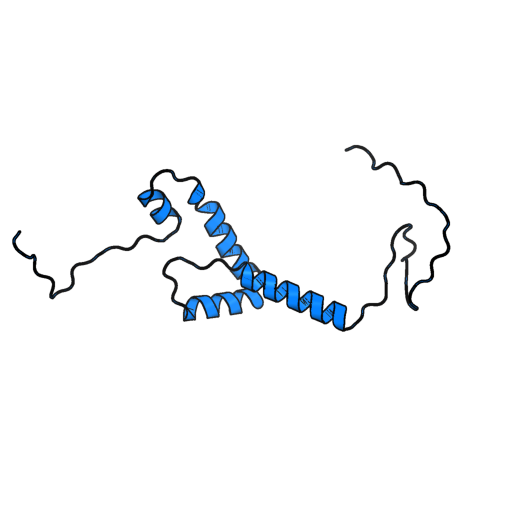M 541 C C . LEU A 1 73 ? 8.377 3.144 9.787 1.00 81.06 73 LEU A C 1
ATOM 543 O O . LEU A 1 73 ? 8.160 3.988 10.654 1.00 81.06 73 LEU A O 1
ATOM 547 N N . SER A 1 74 ? 8.436 3.462 8.492 1.00 78.44 74 SER A N 1
ATOM 548 C CA . SER A 1 74 ? 8.264 4.810 7.947 1.00 78.44 74 SER A CA 1
ATOM 549 C C . SER A 1 74 ? 7.454 4.769 6.644 1.00 78.44 74 SER A C 1
ATOM 551 O O . SER A 1 74 ? 8.011 4.493 5.573 1.00 78.44 74 SER A O 1
ATOM 553 N N . PRO A 1 75 ? 6.155 5.125 6.688 1.00 72.06 75 PRO A N 1
ATOM 554 C CA . PRO A 1 75 ? 5.274 5.067 5.519 1.00 72.06 75 PRO A CA 1
ATOM 555 C C . PRO A 1 75 ? 5.770 5.897 4.326 1.00 72.06 75 PRO A C 1
ATOM 557 O O . PRO A 1 75 ? 5.473 5.585 3.171 1.00 72.06 75 PRO A O 1
ATOM 560 N N . ALA A 1 76 ? 6.559 6.944 4.592 1.00 76.44 76 ALA A N 1
ATOM 561 C CA . ALA A 1 76 ? 7.130 7.819 3.573 1.00 76.44 76 ALA A CA 1
ATOM 562 C C . ALA A 1 76 ? 8.051 7.073 2.588 1.00 76.44 76 ALA A C 1
ATOM 564 O O . ALA A 1 76 ? 8.085 7.413 1.404 1.00 76.44 76 ALA A O 1
ATOM 565 N N . LEU A 1 77 ? 8.757 6.030 3.045 1.00 75.38 77 LEU A N 1
ATOM 566 C CA . LEU A 1 77 ? 9.662 5.243 2.200 1.00 75.38 77 LEU A CA 1
ATOM 567 C C . LEU A 1 77 ? 8.901 4.407 1.161 1.00 75.38 77 LEU A C 1
ATOM 569 O O . LEU A 1 77 ? 9.312 4.337 0.002 1.00 75.38 77 LEU A O 1
ATOM 573 N N . GLY A 1 78 ? 7.762 3.821 1.546 1.00 75.75 78 GLY A N 1
ATOM 574 C CA . GLY A 1 78 ? 6.876 3.116 0.614 1.00 75.75 78 GLY A CA 1
ATOM 575 C C . GLY A 1 78 ? 6.213 4.073 -0.383 1.00 75.75 78 GLY A C 1
ATOM 576 O O . GLY A 1 78 ? 6.172 3.795 -1.584 1.00 75.75 78 GLY A O 1
ATOM 577 N N . LEU A 1 79 ? 5.770 5.241 0.098 1.00 80.44 79 LEU A N 1
ATOM 578 C CA . LEU A 1 79 ? 5.128 6.270 -0.724 1.00 80.44 79 LEU A CA 1
ATOM 579 C C . LEU A 1 79 ? 6.043 6.781 -1.844 1.00 80.44 79 LEU A C 1
ATOM 581 O O . LEU A 1 79 ? 5.589 6.922 -2.978 1.00 80.44 79 LEU A O 1
ATOM 585 N N . TYR A 1 80 ? 7.326 7.022 -1.557 1.00 82.88 80 TYR A N 1
ATOM 586 C CA . TYR A 1 80 ? 8.282 7.510 -2.555 1.00 82.88 80 TYR A CA 1
ATOM 587 C C . TYR A 1 80 ? 8.371 6.583 -3.778 1.00 82.88 80 TYR A C 1
ATOM 589 O O . TYR A 1 80 ? 8.332 7.051 -4.915 1.00 82.88 80 TYR A O 1
ATOM 597 N N . ARG A 1 81 ? 8.397 5.261 -3.557 1.00 81.62 81 ARG A N 1
ATOM 598 C CA . ARG A 1 81 ? 8.427 4.260 -4.639 1.00 81.62 81 ARG A CA 1
ATOM 599 C C . ARG A 1 81 ? 7.137 4.268 -5.460 1.00 81.62 81 ARG A C 1
ATOM 601 O O . ARG A 1 81 ? 7.190 4.157 -6.682 1.00 81.62 81 ARG A O 1
ATOM 608 N N . GLY A 1 82 ? 5.991 4.429 -4.795 1.00 81.38 82 GLY A N 1
ATOM 609 C CA . GLY A 1 82 ? 4.688 4.615 -5.443 1.00 81.38 82 GLY A CA 1
ATOM 610 C C . GLY A 1 82 ? 4.668 5.836 -6.358 1.00 81.38 82 GLY A C 1
ATOM 611 O O . GLY A 1 82 ? 4.287 5.747 -7.524 1.00 81.38 82 GLY A O 1
ATOM 612 N N . ILE A 1 83 ? 5.144 6.966 -5.839 1.00 85.25 83 ILE A N 1
ATOM 613 C CA . ILE A 1 83 ? 5.237 8.233 -6.562 1.00 85.25 83 ILE A CA 1
ATOM 614 C C . ILE A 1 83 ? 6.158 8.106 -7.783 1.00 85.25 83 ILE A C 1
ATOM 616 O O . ILE A 1 83 ? 5.766 8.482 -8.887 1.00 85.25 83 ILE A O 1
ATOM 620 N N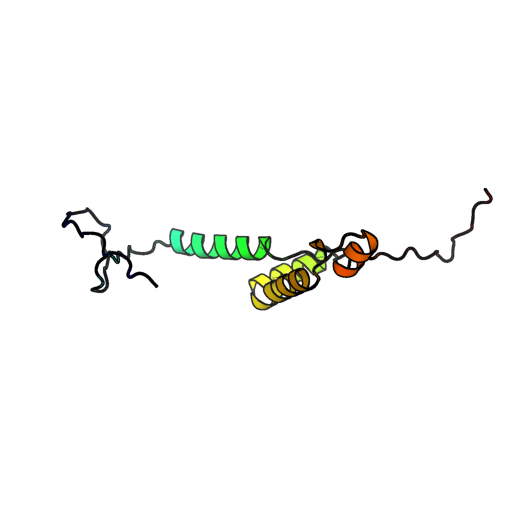 . GLU A 1 84 ? 7.350 7.532 -7.615 1.00 85.19 84 GLU A N 1
ATOM 621 C CA . GLU A 1 84 ? 8.306 7.302 -8.705 1.00 85.19 84 GLU A CA 1
ATOM 622 C C . GLU A 1 84 ? 7.698 6.425 -9.813 1.00 85.19 84 GLU A C 1
ATOM 624 O O . GLU A 1 84 ? 7.800 6.753 -10.997 1.00 85.19 84 GLU A O 1
ATOM 629 N N . ALA A 1 85 ? 6.979 5.360 -9.445 1.00 84.56 85 ALA A N 1
ATOM 630 C CA . ALA A 1 85 ? 6.299 4.494 -10.402 1.00 84.56 85 ALA A CA 1
ATOM 631 C C . ALA A 1 85 ? 5.179 5.218 -11.168 1.00 84.56 85 ALA A C 1
ATOM 633 O O . ALA A 1 85 ? 5.055 5.031 -12.381 1.00 84.56 85 ALA A O 1
ATOM 634 N N . ILE A 1 86 ? 4.401 6.078 -10.502 1.00 86.38 86 ILE A N 1
ATOM 635 C CA . ILE A 1 86 ? 3.358 6.895 -11.143 1.00 86.38 86 ILE A CA 1
ATOM 636 C C . ILE A 1 86 ? 3.994 7.888 -12.124 1.00 86.38 86 ILE A C 1
ATOM 638 O O . ILE A 1 86 ? 3.602 7.938 -13.293 1.00 86.38 86 ILE A O 1
ATOM 642 N N . PHE A 1 87 ? 5.011 8.634 -11.684 1.00 86.94 87 PHE A N 1
ATOM 643 C CA . PHE A 1 87 ? 5.686 9.633 -12.516 1.00 86.94 87 PHE A CA 1
ATOM 644 C C . PHE A 1 87 ? 6.481 9.024 -13.672 1.00 86.94 87 PHE A C 1
ATOM 646 O O . PHE A 1 87 ? 6.627 9.673 -14.708 1.00 86.94 87 PHE A O 1
ATOM 653 N N . SER A 1 88 ? 6.927 7.768 -13.556 1.00 85.56 88 SER A N 1
ATOM 654 C CA . SER A 1 88 ? 7.566 7.058 -14.669 1.00 85.56 88 SER A CA 1
ATOM 655 C C . SER A 1 88 ? 6.686 7.031 -15.926 1.00 85.56 88 SER A C 1
ATOM 657 O O . SER A 1 88 ? 7.185 7.046 -17.058 1.00 85.56 88 SER A O 1
ATOM 659 N N . GLY A 1 89 ? 5.357 6.987 -15.749 1.00 85.94 89 GLY A N 1
ATOM 660 C CA . GLY A 1 89 ? 4.391 6.898 -16.840 1.00 85.94 89 GLY A CA 1
ATOM 661 C C . GLY A 1 89 ? 4.641 5.705 -17.769 1.00 85.94 89 GLY A C 1
ATOM 662 O O . GLY A 1 89 ? 4.291 5.768 -18.951 1.00 85.94 89 GLY A O 1
ATOM 663 N N . ALA A 1 90 ? 5.286 4.638 -17.278 1.00 84.56 90 ALA A N 1
ATOM 664 C CA . ALA A 1 90 ? 5.699 3.497 -18.093 1.00 84.56 90 ALA A CA 1
ATOM 665 C C . ALA A 1 90 ? 4.505 2.815 -18.786 1.00 84.56 90 ALA A C 1
ATOM 667 O O . ALA A 1 90 ? 4.606 2.413 -19.945 1.00 84.56 90 ALA A O 1
ATOM 668 N N . VAL A 1 91 ? 3.345 2.760 -18.118 1.00 85.25 91 VAL A N 1
ATOM 669 C CA . VAL A 1 91 ? 2.092 2.195 -18.657 1.00 85.25 91 VAL A CA 1
ATOM 670 C C . VAL A 1 91 ? 1.616 2.923 -19.919 1.00 85.25 91 VAL A C 1
ATOM 672 O O . VAL A 1 91 ? 1.064 2.286 -20.810 1.00 85.25 9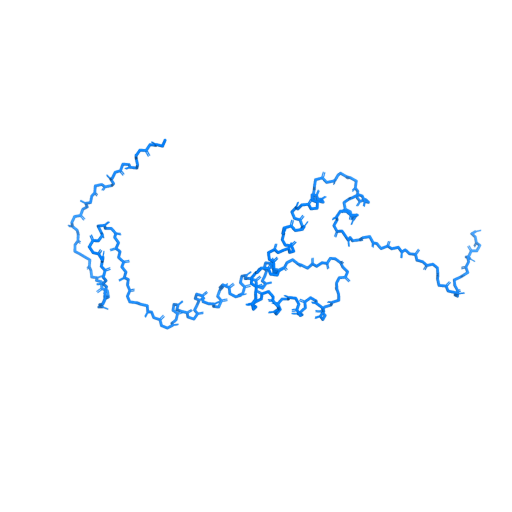1 VAL A O 1
ATOM 675 N N . PHE A 1 92 ? 1.888 4.224 -20.044 1.00 89.38 92 PHE A N 1
ATOM 676 C CA . PHE A 1 92 ? 1.481 5.027 -21.201 1.00 89.38 92 PHE A CA 1
ATOM 677 C C . PHE A 1 92 ? 2.449 4.926 -22.392 1.00 89.38 92 PHE A C 1
ATOM 679 O O . PHE A 1 92 ? 2.223 5.538 -23.438 1.00 89.38 92 PHE A O 1
ATOM 686 N N . SER A 1 93 ? 3.555 4.185 -22.265 1.00 87.88 93 SER A N 1
ATOM 687 C CA . SER A 1 93 ? 4.495 3.994 -23.368 1.00 87.88 93 SER A CA 1
ATOM 688 C C . SER A 1 93 ? 4.036 2.878 -24.306 1.00 87.88 93 SER A C 1
ATOM 690 O O . SER A 1 93 ? 3.814 1.752 -23.868 1.00 87.88 93 SER A O 1
ATOM 692 N N . LYS A 1 94 ? 3.948 3.188 -25.605 1.00 87.81 94 LYS A N 1
ATOM 693 C CA . LYS A 1 94 ? 3.587 2.228 -26.661 1.00 87.81 94 LYS A CA 1
ATOM 694 C C . LYS A 1 94 ? 4.744 1.290 -27.026 1.00 87.81 94 LYS A C 1
ATOM 696 O O . LYS A 1 94 ? 4.512 0.111 -27.255 1.00 87.81 94 LYS A O 1
ATOM 701 N N . ASP A 1 95 ? 5.980 1.792 -27.017 1.00 91.38 95 ASP A N 1
ATOM 702 C CA . ASP A 1 95 ? 7.161 0.989 -27.355 1.00 91.38 95 ASP A CA 1
ATOM 703 C C . ASP A 1 95 ? 7.646 0.184 -26.148 1.00 91.38 95 ASP A C 1
ATOM 705 O O . ASP A 1 95 ? 7.843 0.746 -25.064 1.00 91.38 95 ASP A O 1
ATOM 709 N N . HIS A 1 96 ? 7.909 -1.112 -26.347 1.00 85.12 96 HIS A N 1
ATOM 710 C CA . HIS A 1 96 ? 8.375 -2.019 -25.293 1.00 85.12 96 HIS A CA 1
ATOM 711 C C . HIS A 1 96 ? 9.720 -1.594 -24.692 1.00 85.12 96 HIS A C 1
ATOM 713 O O . HIS A 1 96 ? 9.865 -1.596 -23.472 1.00 85.12 96 HIS A O 1
ATOM 719 N N . LEU A 1 97 ? 10.674 -1.151 -25.519 1.00 85.19 97 LEU A N 1
ATOM 720 C CA . LEU A 1 97 ? 11.974 -0.657 -25.044 1.00 85.19 97 LEU A CA 1
ATOM 721 C C . LEU A 1 97 ? 11.829 0.615 -24.207 1.00 85.19 97 LEU A C 1
ATOM 723 O O . LEU A 1 97 ? 12.428 0.739 -23.144 1.00 85.19 97 LEU A O 1
ATOM 727 N N . ARG A 1 98 ? 10.984 1.551 -24.648 1.00 84.69 98 ARG A N 1
ATOM 728 C CA . ARG A 1 98 ? 10.735 2.803 -23.925 1.00 84.69 98 ARG A CA 1
ATOM 729 C C . ARG A 1 98 ? 9.936 2.573 -22.642 1.00 84.69 98 ARG A C 1
ATOM 731 O O . ARG A 1 98 ? 10.160 3.266 -21.654 1.00 84.69 98 ARG A O 1
ATOM 738 N N . LYS A 1 99 ? 9.036 1.585 -22.637 1.00 84.62 99 LYS A N 1
ATOM 739 C CA . LYS A 1 99 ? 8.338 1.117 -21.435 1.00 84.62 99 LYS A CA 1
ATOM 740 C C . LYS A 1 99 ? 9.332 0.536 -20.433 1.00 84.62 99 LYS A C 1
ATOM 742 O O . LYS A 1 99 ? 9.337 0.995 -19.300 1.00 84.62 99 LYS A O 1
ATOM 747 N N . ALA A 1 100 ? 10.210 -0.365 -20.878 1.00 83.19 100 ALA A N 1
ATOM 748 C CA . ALA A 1 100 ? 11.264 -0.964 -20.060 1.00 83.19 100 ALA A CA 1
ATOM 749 C C . ALA A 1 100 ? 12.242 0.081 -19.490 1.00 83.19 100 ALA A C 1
ATOM 751 O O . ALA A 1 100 ? 12.603 0.023 -18.317 1.00 83.19 100 ALA A O 1
ATOM 752 N N . ALA A 1 101 ? 12.618 1.077 -20.299 1.00 82.94 101 ALA A N 1
ATOM 753 C CA . ALA A 1 101 ? 13.440 2.208 -19.871 1.00 82.94 101 ALA A CA 1
ATOM 754 C C . ALA A 1 101 ? 12.766 3.020 -18.760 1.00 82.94 101 ALA A C 1
ATOM 756 O O . ALA A 1 101 ? 13.387 3.316 -17.745 1.00 82.94 101 ALA A O 1
ATOM 757 N N . LYS A 1 102 ? 11.480 3.345 -18.930 1.00 82.12 102 LYS A N 1
ATOM 758 C CA . LYS A 1 102 ? 10.703 4.101 -17.941 1.00 82.12 102 LYS A CA 1
ATOM 759 C C . LYS A 1 102 ? 10.450 3.315 -16.657 1.00 82.12 102 LYS A C 1
ATOM 761 O O . LYS A 1 102 ? 10.419 3.913 -15.594 1.00 82.12 102 LYS A O 1
ATOM 766 N N . SER A 1 103 ? 10.287 1.997 -16.734 1.00 81.06 103 SER A N 1
ATOM 767 C CA . SER A 1 103 ? 10.116 1.136 -15.557 1.00 81.06 103 SER A CA 1
ATOM 768 C C . SER A 1 103 ? 11.433 0.725 -14.893 1.00 81.06 103 SER A C 1
ATOM 770 O O . SER A 1 103 ? 11.409 -0.129 -14.012 1.00 81.06 103 SER A O 1
ATOM 772 N N . SER A 1 104 ? 12.573 1.288 -15.312 1.00 75.38 104 SER A N 1
ATOM 773 C CA . SER A 1 104 ? 13.903 0.945 -14.790 1.00 75.38 104 SER A CA 1
ATOM 774 C C . SER A 1 104 ? 14.242 -0.552 -14.907 1.00 75.38 104 SER A C 1
ATOM 776 O O . SER A 1 104 ? 14.935 -1.101 -14.059 1.00 75.38 104 SER A O 1
ATOM 778 N N . THR A 1 105 ? 13.755 -1.230 -15.956 1.00 77.31 105 THR A N 1
ATOM 779 C CA . THR A 1 105 ? 13.942 -2.681 -16.183 1.00 77.31 105 THR A CA 1
ATOM 780 C C . THR A 1 105 ? 14.939 -2.994 -17.302 1.00 77.31 105 THR A C 1
ATOM 782 O O . THR A 1 105 ? 14.906 -4.094 -17.857 1.00 77.31 105 THR A O 1
ATOM 785 N N . LEU A 1 106 ? 15.755 -2.035 -17.745 1.00 81.00 106 LEU A N 1
ATOM 786 C CA . LEU A 1 106 ? 16.698 -2.300 -18.832 1.00 81.00 106 LEU A CA 1
ATOM 787 C C . LEU A 1 106 ? 17.830 -3.197 -18.337 1.00 81.00 106 LEU A C 1
ATOM 789 O O . LEU A 1 106 ? 18.494 -2.896 -17.350 1.00 81.00 106 LEU A O 1
ATOM 793 N N . CYS A 1 107 ? 18.062 -4.283 -19.065 1.00 76.56 107 CYS A N 1
ATOM 794 C CA . CYS A 1 107 ? 19.218 -5.142 -18.880 1.00 76.56 107 CYS A CA 1
ATOM 795 C C . CYS A 1 107 ? 20.110 -5.023 -20.117 1.00 76.56 107 CYS A C 1
ATOM 797 O O . CYS A 1 107 ? 19.633 -5.159 -21.245 1.00 76.56 107 CYS A O 1
ATOM 799 N N . CYS A 1 108 ? 21.397 -4.760 -19.905 1.00 78.00 108 CYS A N 1
ATOM 800 C CA . CYS A 1 108 ? 22.397 -4.774 -20.965 1.00 78.00 108 CYS A CA 1
ATOM 801 C C . CYS A 1 108 ? 23.085 -6.139 -20.974 1.00 78.00 108 CYS A C 1
ATOM 803 O O . CYS A 1 108 ? 23.661 -6.549 -19.968 1.00 78.00 108 CYS A O 1
ATOM 805 N N . VAL A 1 109 ? 23.062 -6.826 -22.116 1.00 81.19 109 VAL A N 1
ATOM 806 C CA . VAL A 1 109 ? 23.863 -8.037 -22.311 1.00 81.19 109 VAL A CA 1
ATOM 807 C C . VAL A 1 109 ? 25.279 -7.607 -22.668 1.00 81.19 109 VAL A C 1
ATOM 809 O O . VAL A 1 109 ? 25.503 -6.971 -23.697 1.00 81.19 109 VAL A O 1
ATOM 812 N N . VAL A 1 110 ? 26.232 -7.951 -21.809 1.00 87.25 110 VAL A N 1
ATOM 813 C CA . VAL A 1 110 ? 27.654 -7.678 -22.020 1.00 87.25 110 VAL A CA 1
ATOM 814 C C . VAL A 1 110 ? 28.362 -8.999 -22.287 1.00 87.25 110 VAL A C 1
ATOM 816 O O . VAL A 1 110 ? 28.061 -10.011 -21.656 1.00 87.25 110 VAL A O 1
ATOM 819 N N . ARG A 1 111 ? 29.291 -9.005 -23.243 1.00 89.25 111 ARG A N 1
ATOM 820 C CA . ARG A 1 111 ? 30.123 -10.181 -23.518 1.00 89.25 111 ARG A CA 1
ATOM 821 C C . ARG A 1 111 ? 31.057 -10.416 -22.334 1.00 89.25 111 ARG A C 1
ATOM 823 O O . ARG A 1 111 ? 31.699 -9.476 -21.869 1.00 89.25 111 ARG A O 1
ATOM 830 N N . SER A 1 112 ? 31.137 -11.658 -21.867 1.00 89.00 112 SER A N 1
ATOM 831 C CA . SER A 1 112 ? 32.169 -12.056 -20.911 1.00 89.00 112 SER A CA 1
ATOM 832 C C . SER A 1 112 ? 33.536 -12.099 -21.601 1.00 89.00 112 SER A C 1
ATOM 834 O O . SER A 1 112 ? 33.624 -12.195 -22.826 1.00 89.00 112 SER A O 1
ATOM 836 N N . SER A 1 113 ? 34.614 -12.065 -20.818 1.00 89.00 113 SER A N 1
ATOM 837 C CA . SER A 1 113 ? 35.992 -12.204 -21.319 1.00 89.00 113 SER A CA 1
ATOM 838 C C . SER A 1 113 ? 36.244 -13.518 -22.068 1.00 89.00 113 SER A C 1
ATOM 840 O O . SER A 1 113 ? 37.175 -13.612 -22.860 1.00 89.00 113 SER A O 1
ATOM 842 N N . GLU A 1 114 ? 35.413 -14.528 -21.821 1.00 90.50 114 GLU A N 1
ATOM 843 C CA . GLU A 1 114 ? 35.495 -15.863 -22.418 1.00 90.50 114 GLU A CA 1
ATOM 844 C C . GLU A 1 114 ? 34.604 -16.021 -23.658 1.00 90.50 114 GLU A C 1
ATOM 846 O O . GLU A 1 114 ? 34.664 -17.042 -24.343 1.00 90.50 114 GLU A O 1
ATOM 851 N N . TRP A 1 115 ? 33.767 -15.025 -23.964 1.00 90.44 115 TRP A N 1
ATOM 852 C CA . TRP A 1 115 ? 32.830 -15.097 -25.077 1.00 90.44 115 TRP A CA 1
ATOM 853 C C . TRP A 1 115 ? 33.576 -15.113 -26.417 1.00 90.44 115 TRP A C 1
ATOM 855 O O . TRP A 1 115 ? 34.358 -14.209 -26.719 1.00 90.44 115 TRP A O 1
ATOM 865 N N . ARG A 1 116 ? 33.295 -16.117 -27.253 1.00 88.56 116 ARG A N 1
ATOM 866 C CA . ARG A 1 116 ? 33.766 -16.194 -28.641 1.00 88.56 116 ARG A CA 1
ATOM 867 C C . ARG A 1 116 ? 32.567 -16.309 -29.588 1.00 88.56 116 ARG A C 1
ATOM 869 O O . ARG A 1 116 ? 31.609 -17.002 -29.243 1.00 88.56 116 ARG A O 1
ATOM 876 N N . PRO A 1 117 ? 32.588 -15.637 -30.752 1.00 88.38 117 PRO A N 1
ATOM 877 C CA . PRO A 1 117 ? 31.546 -15.817 -31.756 1.00 88.38 117 PRO A CA 1
ATOM 878 C C . PRO A 1 117 ? 31.589 -17.257 -32.285 1.00 88.38 117 PRO A C 1
ATOM 880 O O . PRO A 1 117 ? 32.672 -17.797 -32.499 1.00 88.38 117 PRO A O 1
ATOM 883 N N . MET A 1 118 ? 30.424 -17.878 -32.475 1.00 83.19 118 MET A N 1
ATOM 884 C CA . MET A 1 118 ? 30.322 -19.091 -33.289 1.00 83.19 118 MET A CA 1
ATOM 885 C C . MET A 1 118 ? 30.126 -18.667 -34.743 1.00 83.19 118 MET A C 1
ATOM 887 O O . MET A 1 118 ? 29.278 -17.813 -35.011 1.00 83.19 118 MET A O 1
ATOM 891 N N . ASP A 1 119 ? 30.926 -19.232 -35.646 1.00 79.25 119 ASP A N 1
ATOM 892 C CA . ASP A 1 119 ? 30.756 -19.035 -37.086 1.00 79.25 119 ASP A CA 1
ATOM 893 C C . ASP A 1 119 ? 29.427 -19.672 -37.527 1.00 79.25 119 ASP A C 1
ATOM 895 O O . ASP A 1 119 ? 29.073 -20.762 -37.067 1.00 79.25 119 ASP A O 1
ATOM 899 N N . GLY A 1 120 ? 28.663 -18.928 -38.333 1.00 62.44 120 GLY A N 1
ATOM 900 C CA . GLY A 1 120 ? 27.315 -19.287 -38.788 1.00 62.44 120 GLY A CA 1
ATOM 901 C C . GLY A 1 120 ? 27.294 -20.131 -40.050 1.00 62.44 120 GLY A C 1
ATOM 902 O O . GLY A 1 120 ? 28.220 -19.977 -40.878 1.00 62.44 120 GLY A O 1
#

Sequence (120 aa):
MRPAAALALQNITLPLPTGTTNHNTPGLICTPTEWTDLAGFYLFNYVAHAATVLTRPGERSLDFGATVLGSLLSPALGLYRGIEAIFSGAVFSKDHLRKAAKSSTLCCVVRSSEWRPMDG

Foldseek 3Di:
DDPDDPDPDDDDDDDADPPWDQPPPPPRTDHDDDPCNVVVVLVCVLVVQLVLQDDQAPDDPVVNVVQSVVCSVPVVSSVVNVVLLVVLCLVVDPDPVSSCVSSVNDDDDDDDPPDDDDDD

Secondary structure (DSSP, 8-state):
-PPPP------------TT-B-TT-TT--BPPPPHHHHHHHHHHHHHHHHHH-PPPTT--HHHHHHHHHHHHH-HHHHHHHHHHHHHH-GGG-SSHHHHHHHTT--------TT--PPP-

pLDDT: mean 82.47, std 8.75, range [44.88, 94.44]